Protein AF-A0A183BXE7-F1 (afdb_monomer)

Sequence (151 aa):
MKLAFFVTIWPLAIFFACLSPVSDATISEPFAQFLRNSFGAEEEKKIARRDLGTDGSFGGGKQRTKANKRPVIFVHGLTSLASDVSGIRRLFREKGGYKDGELYATTNGGGLKTVLRDSMKCDHVKKTFLLEASLSNQPAAMIRRRSMNLQ

Organism: Globodera pallida (NCBI:txid36090)

Structure (mmCIF, N/CA/C/O backbone):
data_AF-A0A183BXE7-F1
#
_entry.id   AF-A0A183BXE7-F1
#
loop_
_atom_site.group_PDB
_atom_site.id
_atom_site.type_symbol
_atom_site.label_atom_id
_atom_site.label_alt_id
_atom_site.label_comp_id
_atom_site.label_asym_id
_atom_site.label_entity_id
_atom_site.label_seq_id
_atom_site.pdbx_PDB_ins_code
_atom_site.Cartn_x
_atom_site.Cartn_y
_atom_site.Cartn_z
_atom_site.occupancy
_atom_site.B_iso_or_equiv
_atom_site.auth_seq_id
_atom_site.auth_comp_id
_atom_site.auth_asym_id
_atom_site.auth_atom_id
_atom_site.pdbx_PDB_model_num
ATOM 1 N N . MET A 1 1 ? -23.420 55.392 -14.269 1.00 49.00 1 MET A N 1
ATOM 2 C CA . MET A 1 1 ? -22.014 54.954 -14.428 1.00 49.00 1 MET A CA 1
ATOM 3 C C . MET A 1 1 ? -21.775 53.729 -13.549 1.00 49.00 1 MET A C 1
ATOM 5 O O . MET A 1 1 ? -21.200 53.808 -12.477 1.00 49.00 1 MET A O 1
ATOM 9 N N . LYS A 1 2 ? -22.331 52.598 -13.979 1.00 51.94 2 LYS A N 1
ATOM 10 C CA . LYS A 1 2 ? -22.202 51.264 -13.386 1.00 51.94 2 LYS A CA 1
ATOM 11 C C . LYS A 1 2 ? -21.800 50.399 -14.569 1.00 51.94 2 LYS A C 1
ATOM 13 O O . LYS A 1 2 ? -22.635 50.314 -15.455 1.00 51.94 2 LYS A O 1
ATOM 18 N N . LEU A 1 3 ? -20.565 49.893 -14.632 1.00 49.75 3 LEU A N 1
ATOM 19 C CA . LEU A 1 3 ? -20.198 48.675 -15.390 1.00 49.75 3 LEU A CA 1
ATOM 20 C C . LEU A 1 3 ? -18.683 48.384 -15.473 1.00 49.75 3 LEU A C 1
ATOM 22 O O . LEU A 1 3 ? -18.310 47.440 -16.150 1.00 49.75 3 LEU A O 1
ATOM 26 N N . ALA A 1 4 ? -17.793 49.139 -14.819 1.00 49.94 4 ALA A N 1
ATOM 27 C CA . ALA A 1 4 ? -16.347 48.948 -15.032 1.00 49.94 4 ALA A CA 1
ATOM 28 C C . ALA A 1 4 ? -15.603 48.156 -13.935 1.00 49.94 4 ALA A C 1
ATOM 30 O O . ALA A 1 4 ? -14.433 47.846 -14.114 1.00 49.94 4 ALA A O 1
ATOM 31 N N . PHE A 1 5 ? -16.244 47.808 -12.812 1.00 46.38 5 PHE A N 1
ATOM 32 C CA . PHE A 1 5 ? -15.540 47.198 -11.666 1.00 46.38 5 PHE A CA 1
ATOM 33 C C . PHE A 1 5 ? -15.676 45.672 -11.540 1.00 46.38 5 PHE A C 1
ATOM 35 O O . PHE A 1 5 ? -14.984 45.070 -10.727 1.00 46.38 5 PHE A O 1
ATOM 42 N N . PHE A 1 6 ? -16.531 45.027 -12.339 1.00 46.44 6 PHE A N 1
ATOM 43 C CA . PHE A 1 6 ? -16.819 43.591 -12.191 1.00 46.44 6 PHE A CA 1
ATOM 44 C C . PHE A 1 6 ? -15.974 42.662 -13.082 1.00 46.44 6 PHE A C 1
ATOM 46 O O . PHE A 1 6 ? -16.049 41.449 -12.924 1.00 46.44 6 PHE A O 1
ATOM 53 N N . VAL A 1 7 ? -15.159 43.192 -14.002 1.00 53.81 7 VAL A N 1
ATOM 54 C CA . VAL A 1 7 ? -14.548 42.381 -15.080 1.00 53.81 7 VAL A CA 1
ATOM 55 C C . VAL A 1 7 ? -13.096 41.962 -14.798 1.00 53.81 7 VAL A C 1
ATOM 57 O O . VAL A 1 7 ? -12.582 41.060 -15.449 1.00 53.81 7 VAL A O 1
ATOM 60 N N . THR A 1 8 ? -12.421 42.535 -13.797 1.00 52.66 8 THR A N 1
ATOM 61 C CA . THR A 1 8 ? -10.978 42.284 -13.582 1.00 52.66 8 THR A CA 1
ATOM 62 C C . THR A 1 8 ? -10.643 41.391 -12.388 1.00 52.66 8 THR A C 1
ATOM 64 O O . THR A 1 8 ? -9.512 40.930 -12.283 1.00 52.66 8 THR A O 1
ATOM 67 N N . ILE A 1 9 ? -11.604 41.097 -11.504 1.00 53.88 9 ILE A N 1
ATOM 68 C CA . ILE A 1 9 ? -11.349 40.336 -10.263 1.00 53.88 9 ILE A CA 1
ATOM 69 C C . ILE A 1 9 ? -11.700 38.842 -10.423 1.00 53.88 9 ILE A C 1
ATOM 71 O O . ILE A 1 9 ? -11.186 37.990 -9.702 1.00 53.88 9 ILE A O 1
ATOM 75 N N . TRP A 1 10 ? -12.524 38.486 -11.414 1.00 51.16 10 TRP A N 1
ATOM 76 C CA . TRP A 1 10 ? -12.962 37.104 -11.647 1.00 51.16 10 TRP A CA 1
ATOM 77 C C . TRP A 1 10 ? -12.014 36.155 -12.408 1.00 51.16 10 TRP A C 1
ATOM 79 O O . TRP A 1 10 ? -12.172 34.950 -12.208 1.00 51.16 10 TRP A O 1
ATOM 89 N N . PRO A 1 11 ? -10.994 36.574 -13.189 1.00 51.59 11 PRO A N 1
ATOM 90 C CA . PRO A 1 11 ? -10.123 35.598 -13.846 1.00 51.59 11 PRO A CA 1
ATOM 91 C C . PRO A 1 11 ? -8.983 35.095 -12.941 1.00 51.59 11 PRO A C 1
ATOM 93 O O . PRO A 1 11 ? -8.414 34.042 -13.211 1.00 51.59 11 PRO A O 1
ATOM 96 N N . LEU A 1 12 ? -8.669 35.787 -11.837 1.00 52.72 12 LEU A N 1
ATOM 97 C CA . LEU A 1 12 ? -7.602 35.383 -10.906 1.00 52.72 12 LEU A CA 1
ATOM 98 C C . LEU A 1 12 ? -8.036 34.299 -9.905 1.00 52.72 12 LEU A C 1
ATOM 100 O O . LEU A 1 12 ? -7.214 33.487 -9.489 1.00 52.72 12 LEU A O 1
ATOM 104 N N . ALA A 1 13 ? -9.324 34.229 -9.557 1.00 52.88 13 ALA A N 1
ATOM 105 C CA . ALA A 1 13 ? -9.840 33.226 -8.620 1.00 52.88 13 ALA A CA 1
ATOM 106 C C . ALA A 1 13 ? -10.029 31.834 -9.257 1.00 52.88 13 ALA A C 1
ATOM 108 O O . ALA A 1 13 ? -9.972 30.823 -8.561 1.00 52.88 13 ALA A O 1
ATOM 109 N N . ILE A 1 14 ? -10.210 31.764 -10.580 1.00 53.31 14 ILE A N 1
ATOM 110 C CA . ILE A 1 14 ? -10.422 30.500 -11.308 1.00 53.31 14 ILE A CA 1
ATOM 111 C C . ILE A 1 14 ? -9.089 29.789 -11.597 1.00 53.31 14 ILE A C 1
ATOM 113 O O . ILE A 1 14 ? -9.050 28.564 -11.680 1.00 53.31 14 ILE A O 1
ATOM 117 N N . PHE A 1 15 ? -7.971 30.522 -11.652 1.00 50.81 15 PHE A N 1
ATOM 118 C CA . PHE A 1 15 ? -6.645 29.926 -11.847 1.00 50.81 15 PHE A CA 1
ATOM 119 C C . PHE A 1 15 ? -6.086 29.252 -10.579 1.00 50.81 15 PHE A C 1
ATOM 121 O O . PHE A 1 15 ? -5.264 28.345 -10.671 1.00 50.81 15 PHE A O 1
ATOM 128 N N . PHE A 1 16 ? -6.551 29.643 -9.386 1.00 53.38 16 PHE A N 1
ATOM 129 C CA . PHE A 1 16 ? -6.032 29.119 -8.115 1.00 53.38 16 PHE A CA 1
ATOM 130 C C . PHE A 1 16 ? -6.831 27.926 -7.548 1.00 53.38 16 PHE A C 1
ATOM 132 O O . PHE A 1 16 ? -6.398 27.290 -6.592 1.00 53.38 16 PHE A O 1
ATOM 139 N N . ALA A 1 17 ? -7.984 27.584 -8.135 1.00 52.78 17 ALA A N 1
ATOM 140 C CA . ALA A 1 17 ? -8.934 26.631 -7.548 1.00 52.78 17 ALA A CA 1
ATOM 141 C C . ALA A 1 17 ? -8.916 25.203 -8.144 1.00 52.78 17 ALA A C 1
ATOM 143 O O . ALA A 1 17 ? -9.726 24.378 -7.728 1.00 52.78 17 ALA A O 1
ATOM 144 N N . CYS A 1 18 ? -8.029 24.876 -9.096 1.00 52.72 18 CYS A N 1
ATOM 145 C CA . CYS A 1 18 ? -8.090 23.586 -9.815 1.00 52.72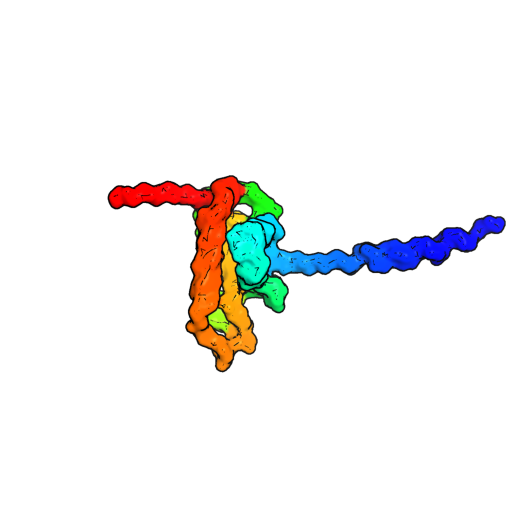 18 CYS A CA 1
ATOM 146 C C . CYS A 1 18 ? -6.776 22.793 -9.937 1.00 52.72 18 CYS A C 1
ATOM 148 O O . CYS A 1 18 ? -6.724 21.818 -10.680 1.00 52.72 18 CYS A O 1
ATOM 150 N N . LEU A 1 19 ? -5.726 23.147 -9.192 1.00 54.38 19 LEU A N 1
ATOM 151 C CA . LEU A 1 19 ? -4.515 22.319 -9.083 1.00 54.38 19 LEU A CA 1
ATOM 152 C C . LEU A 1 19 ? -4.304 21.824 -7.649 1.00 54.38 19 LEU A C 1
ATOM 154 O O . LEU A 1 19 ? -3.215 21.923 -7.093 1.00 54.38 19 LEU A O 1
ATOM 158 N N . SER A 1 20 ? -5.331 21.250 -7.027 1.00 54.84 20 SER A N 1
ATOM 159 C CA . SER A 1 20 ? -5.035 20.189 -6.070 1.00 54.84 20 SER A CA 1
ATOM 160 C C . SER A 1 20 ? -4.702 18.952 -6.907 1.00 54.84 20 SER A C 1
ATOM 162 O O . SER A 1 20 ? -5.586 18.451 -7.605 1.00 54.84 20 SER A O 1
ATOM 164 N N . PRO A 1 21 ? -3.454 18.442 -6.904 1.00 51.72 21 PRO A N 1
ATOM 165 C CA . PRO A 1 21 ? -3.250 17.093 -7.391 1.00 51.72 21 PRO A CA 1
ATOM 166 C C . PRO A 1 21 ? -4.181 16.216 -6.556 1.00 51.72 21 PRO A C 1
ATOM 168 O O . PRO A 1 21 ? -4.054 16.162 -5.330 1.00 51.72 21 PRO A O 1
ATOM 171 N N . VAL A 1 22 ? -5.149 15.567 -7.208 1.00 49.59 22 VAL A N 1
ATOM 172 C CA . VAL A 1 22 ? -5.726 14.338 -6.674 1.00 49.59 22 VAL A CA 1
ATOM 173 C C . VAL A 1 22 ? -4.520 13.430 -6.500 1.00 49.59 22 VAL A C 1
ATOM 175 O O . VAL A 1 22 ? -4.012 12.846 -7.455 1.00 49.59 22 VAL A O 1
ATOM 178 N N . SER A 1 23 ? -3.957 13.419 -5.291 1.00 51.38 23 SER A N 1
ATOM 179 C CA . SER A 1 23 ? -3.031 12.375 -4.928 1.00 51.38 23 SER A CA 1
ATOM 180 C C . SER A 1 23 ? -3.916 11.147 -4.847 1.00 51.38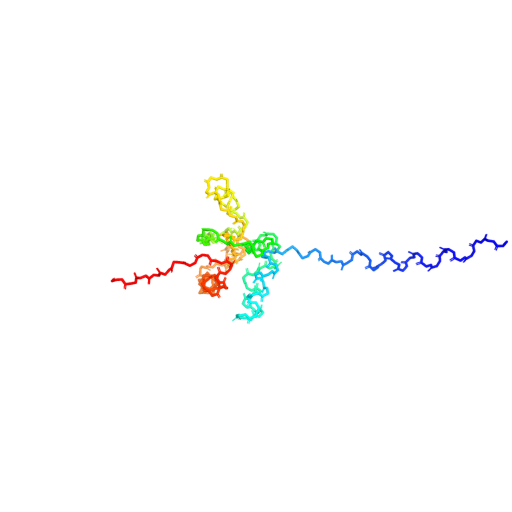 23 SER A C 1
ATOM 182 O O . SER A 1 23 ? -4.716 10.975 -3.926 1.00 51.38 23 SER A O 1
ATOM 184 N N . ASP A 1 24 ? -3.863 10.343 -5.903 1.00 53.94 24 ASP A N 1
ATOM 185 C CA . ASP A 1 24 ? -4.378 8.992 -5.851 1.00 53.94 24 ASP A CA 1
ATOM 186 C C . ASP A 1 24 ? -3.497 8.269 -4.836 1.00 53.94 24 ASP A C 1
ATOM 188 O O . ASP A 1 24 ? -2.370 7.840 -5.108 1.00 53.94 24 ASP A O 1
ATOM 192 N N . ALA A 1 25 ? -3.911 8.366 -3.578 1.00 60.22 25 ALA A N 1
ATOM 193 C CA . ALA A 1 25 ? -3.136 7.893 -2.463 1.00 60.22 25 ALA A CA 1
ATOM 194 C C . ALA A 1 25 ? -3.228 6.367 -2.496 1.00 60.22 25 ALA A C 1
ATOM 196 O O . ALA A 1 25 ? -4.156 5.759 -1.967 1.00 60.22 25 ALA A O 1
ATOM 197 N N . THR A 1 26 ? -2.232 5.758 -3.134 1.00 84.81 26 THR A N 1
ATOM 198 C CA . THR A 1 26 ? -2.015 4.308 -3.215 1.00 84.81 26 THR A CA 1
ATOM 199 C C . THR A 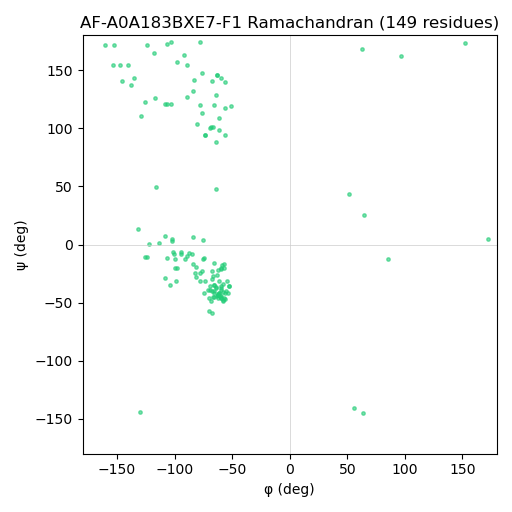1 26 ? -1.903 3.650 -1.841 1.00 84.81 26 THR A C 1
ATOM 201 O O . THR A 1 26 ? -2.044 2.449 -1.691 1.00 84.81 26 THR A O 1
ATOM 204 N N . ILE A 1 27 ? -1.674 4.430 -0.794 1.00 90.50 27 ILE A N 1
ATOM 205 C CA . ILE A 1 27 ? -1.869 4.058 0.603 1.00 90.50 27 ILE A CA 1
ATOM 206 C C . ILE A 1 27 ? -2.450 5.268 1.327 1.00 90.50 27 ILE A C 1
ATOM 208 O O . ILE A 1 27 ? -2.230 6.403 0.904 1.00 90.50 27 ILE A O 1
ATOM 212 N N . SER A 1 28 ? -3.181 5.056 2.419 1.00 89.56 28 SER A N 1
ATOM 213 C CA . SER A 1 28 ? -3.783 6.178 3.138 1.00 89.56 28 SER A CA 1
ATOM 214 C C . SER A 1 28 ? -2.739 7.135 3.714 1.00 89.56 28 SER A C 1
ATOM 216 O O . SER A 1 28 ? -1.671 6.717 4.165 1.00 89.56 28 SER A O 1
ATOM 218 N N . GLU A 1 29 ? -3.066 8.428 3.753 1.00 89.38 29 GLU A N 1
ATOM 219 C CA . GLU A 1 29 ? -2.143 9.454 4.248 1.00 89.38 29 GLU A CA 1
ATOM 220 C C . GLU A 1 29 ? -1.672 9.216 5.697 1.00 89.38 29 GLU A C 1
ATOM 222 O O . GLU A 1 29 ? -0.473 9.330 5.947 1.00 89.38 29 GLU A O 1
ATOM 227 N N . PRO A 1 30 ? -2.525 8.792 6.655 1.00 87.75 30 PRO A N 1
ATOM 228 C CA . PRO A 1 30 ? -2.049 8.449 7.994 1.00 87.75 30 PRO A CA 1
ATOM 229 C C . PRO A 1 30 ? -1.014 7.317 8.003 1.00 87.75 30 PRO A C 1
ATOM 231 O O . PRO A 1 30 ? -0.089 7.333 8.817 1.00 87.75 30 PRO A O 1
ATOM 234 N N . PHE A 1 31 ? -1.160 6.327 7.116 1.00 89.00 31 PHE A N 1
ATOM 235 C CA . PHE A 1 31 ? -0.201 5.232 7.014 1.00 89.00 31 PHE A CA 1
ATOM 236 C C . PHE A 1 31 ? 1.095 5.678 6.335 1.00 89.00 31 PHE A C 1
ATOM 238 O O . PHE A 1 31 ? 2.178 5.366 6.827 1.00 89.00 31 PHE A O 1
ATOM 245 N N . ALA A 1 32 ? 0.990 6.470 5.270 1.00 92.12 32 ALA A N 1
ATOM 246 C CA . ALA A 1 32 ? 2.132 7.102 4.624 1.00 92.12 32 ALA A CA 1
ATOM 247 C C . ALA A 1 32 ? 2.931 7.958 5.620 1.00 92.12 32 ALA A C 1
ATOM 249 O O . ALA A 1 32 ? 4.145 7.820 5.733 1.00 92.12 32 ALA A O 1
ATOM 250 N N . GLN A 1 33 ? 2.260 8.789 6.417 1.00 91.50 33 GLN A N 1
ATOM 251 C CA . GLN A 1 33 ? 2.918 9.608 7.431 1.00 91.50 33 GLN A CA 1
ATOM 252 C C . GLN A 1 33 ? 3.633 8.756 8.485 1.00 91.50 33 GLN A C 1
ATOM 254 O O . GLN A 1 33 ? 4.764 9.066 8.851 1.00 91.50 33 GLN A O 1
ATOM 259 N N . PHE A 1 34 ? 3.014 7.664 8.941 1.00 90.00 34 PHE A N 1
ATOM 260 C CA . PHE A 1 34 ? 3.677 6.709 9.828 1.00 90.00 34 PHE A CA 1
ATOM 261 C C . PHE A 1 34 ? 4.950 6.129 9.193 1.00 90.00 34 PHE A C 1
ATOM 263 O O . PHE A 1 34 ? 6.004 6.154 9.823 1.00 90.00 34 PHE A O 1
ATOM 270 N N . LEU A 1 35 ? 4.885 5.671 7.939 1.00 92.56 35 LEU A N 1
ATOM 271 C CA . LEU A 1 35 ? 6.048 5.123 7.235 1.00 92.56 35 LEU A CA 1
ATOM 272 C C . LEU A 1 35 ? 7.181 6.148 7.124 1.00 92.56 35 LEU A C 1
ATOM 274 O O . LEU A 1 35 ? 8.318 5.827 7.462 1.00 92.56 35 LEU A O 1
ATOM 278 N N . ARG A 1 36 ? 6.871 7.392 6.736 1.00 94.81 36 ARG A N 1
ATOM 279 C CA . ARG A 1 36 ? 7.874 8.468 6.650 1.00 94.81 36 ARG A CA 1
ATOM 280 C C . ARG A 1 36 ? 8.531 8.739 7.997 1.00 94.81 36 ARG A C 1
ATOM 282 O O . ARG A 1 36 ? 9.748 8.866 8.058 1.00 94.81 36 ARG A O 1
ATOM 289 N N . ASN A 1 37 ? 7.735 8.799 9.061 1.00 93.31 37 ASN A N 1
ATOM 290 C CA . ASN A 1 37 ? 8.223 9.133 10.396 1.00 93.31 37 ASN A CA 1
ATOM 291 C C . ASN A 1 37 ? 9.027 7.994 11.041 1.00 93.31 37 ASN A C 1
ATOM 293 O O . ASN A 1 37 ? 9.914 8.265 11.842 1.00 93.31 37 ASN A O 1
ATOM 297 N N . SER A 1 38 ? 8.708 6.734 10.732 1.00 92.50 38 SER A N 1
ATOM 298 C CA . SER A 1 38 ? 9.328 5.566 11.375 1.00 92.50 38 SER A CA 1
ATOM 299 C C . SER A 1 38 ? 10.448 4.924 10.558 1.00 92.50 38 SER A C 1
ATOM 301 O O . SER A 1 38 ? 11.377 4.378 11.144 1.00 92.50 38 SER A O 1
ATOM 303 N N . PHE A 1 39 ? 10.368 4.974 9.228 1.00 92.94 39 PHE A N 1
ATOM 304 C CA . PHE A 1 39 ? 11.284 4.274 8.317 1.00 92.94 39 PHE A CA 1
ATOM 305 C C . PHE A 1 39 ? 11.937 5.202 7.282 1.00 92.94 39 PHE A C 1
ATOM 307 O O . PHE A 1 39 ? 12.880 4.797 6.609 1.00 92.94 39 PHE A O 1
ATOM 314 N N . GLY A 1 40 ? 11.470 6.447 7.162 1.00 95.12 40 GLY A N 1
ATOM 315 C CA . GLY A 1 40 ? 11.98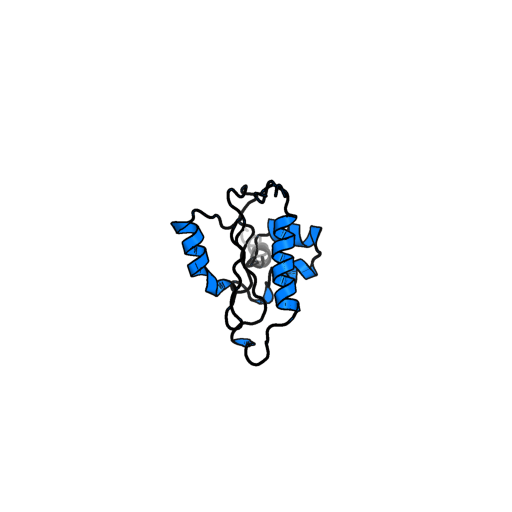8 7.432 6.216 1.00 95.12 40 GLY A CA 1
ATOM 316 C C . GLY A 1 40 ? 11.180 7.531 4.918 1.00 95.12 40 GLY A C 1
ATOM 317 O O . GLY A 1 40 ? 10.388 6.657 4.559 1.00 95.12 40 GLY A O 1
ATOM 318 N N . ALA A 1 41 ? 11.373 8.642 4.204 1.00 94.75 41 ALA A N 1
ATOM 319 C CA . ALA A 1 41 ? 10.608 8.970 2.999 1.00 94.75 41 ALA A CA 1
ATOM 320 C C . ALA A 1 41 ? 10.857 8.004 1.828 1.00 94.75 41 ALA A C 1
ATOM 322 O O . ALA A 1 41 ? 9.926 7.685 1.093 1.00 94.75 41 ALA A O 1
ATOM 323 N N . GLU A 1 42 ? 12.081 7.496 1.677 1.00 93.38 42 GLU A N 1
ATOM 324 C CA . GLU A 1 42 ? 12.409 6.551 0.603 1.00 93.38 42 GLU A CA 1
ATOM 325 C C . GLU A 1 42 ? 11.716 5.197 0.788 1.00 93.38 42 GLU A C 1
ATOM 327 O O . GLU A 1 42 ? 11.195 4.624 -0.169 1.00 93.38 42 GLU A O 1
ATOM 332 N N . GLU A 1 43 ? 11.643 4.703 2.024 1.00 93.19 43 GLU A N 1
ATOM 333 C CA . GLU A 1 43 ? 10.940 3.458 2.340 1.00 93.19 43 GLU A CA 1
ATOM 334 C C . GLU A 1 43 ? 9.427 3.616 2.180 1.00 93.19 43 GLU A C 1
ATOM 336 O O . GLU A 1 43 ? 8.758 2.748 1.613 1.00 93.19 43 GLU A O 1
ATOM 341 N N . GLU A 1 44 ? 8.882 4.768 2.572 1.00 94.31 44 GLU A N 1
ATOM 342 C CA . GLU A 1 44 ? 7.490 5.095 2.283 1.00 94.31 44 GLU A CA 1
ATOM 343 C C . GLU A 1 44 ? 7.204 5.122 0.782 1.00 94.31 44 GLU A C 1
ATOM 345 O O . GLU A 1 44 ? 6.235 4.508 0.342 1.00 94.31 44 GLU A O 1
ATOM 350 N N . LYS A 1 45 ? 8.054 5.768 -0.019 1.00 93.56 45 LYS A N 1
ATOM 351 C CA . LYS A 1 45 ? 7.896 5.847 -1.475 1.00 93.56 45 LYS A CA 1
ATOM 352 C C . LYS A 1 45 ? 7.952 4.465 -2.120 1.00 93.56 45 LYS A C 1
ATOM 354 O O . LYS A 1 45 ? 7.121 4.161 -2.983 1.00 93.56 45 LYS A O 1
ATOM 359 N N . LYS A 1 46 ? 8.884 3.613 -1.675 1.00 91.75 46 LYS A N 1
ATOM 360 C CA . LYS A 1 46 ? 8.973 2.211 -2.104 1.00 91.75 46 LYS A CA 1
ATOM 361 C C . LYS A 1 46 ? 7.677 1.476 -1.816 1.00 91.75 46 LYS A C 1
ATOM 363 O O . LYS A 1 46 ? 7.209 0.779 -2.709 1.00 91.75 46 LYS A O 1
ATOM 368 N N . ILE A 1 47 ? 7.093 1.629 -0.626 1.00 93.50 47 ILE A N 1
ATOM 369 C CA . ILE A 1 47 ? 5.821 0.990 -0.266 1.00 93.50 47 ILE A CA 1
ATOM 370 C C . ILE A 1 47 ? 4.650 1.601 -1.020 1.00 93.50 47 ILE A C 1
ATOM 372 O O . ILE A 1 47 ? 3.859 0.849 -1.556 1.00 93.50 47 ILE A O 1
ATOM 376 N N . ALA A 1 48 ? 4.523 2.918 -1.114 1.00 93.50 48 ALA A N 1
ATOM 377 C CA . ALA A 1 48 ? 3.366 3.547 -1.732 1.00 93.50 48 ALA A CA 1
ATOM 378 C C . ALA A 1 48 ? 3.283 3.233 -3.232 1.00 93.50 48 ALA A C 1
ATOM 380 O O . ALA A 1 48 ? 2.198 2.952 -3.732 1.00 93.50 48 ALA A O 1
ATOM 381 N N . ARG A 1 49 ? 4.403 3.223 -3.967 1.00 92.75 49 ARG A N 1
ATOM 382 C CA . ARG A 1 49 ? 4.404 3.040 -5.436 1.00 92.75 49 ARG A CA 1
ATOM 383 C C . ARG A 1 49 ? 3.457 3.988 -6.173 1.00 92.75 49 ARG A C 1
ATOM 385 O O . ARG A 1 49 ? 2.740 3.593 -7.088 1.00 92.75 49 ARG A O 1
ATOM 392 N N . ARG A 1 50 ? 3.460 5.264 -5.778 1.00 91.94 50 ARG A N 1
ATOM 393 C CA . ARG A 1 50 ? 2.651 6.304 -6.440 1.00 91.94 50 ARG A CA 1
ATOM 394 C C . ARG A 1 50 ? 2.998 6.471 -7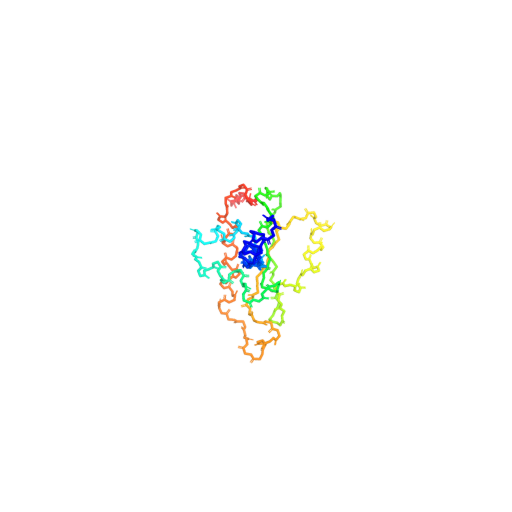.925 1.00 91.94 50 ARG A C 1
ATOM 396 O O . ARG A 1 50 ? 2.169 6.959 -8.680 1.00 91.94 50 ARG A O 1
ATOM 403 N N . ASP A 1 51 ? 4.183 6.026 -8.348 1.00 90.50 51 ASP A N 1
ATOM 404 C CA . ASP A 1 51 ? 4.606 5.969 -9.752 1.00 90.50 51 ASP A CA 1
ATOM 405 C C . ASP A 1 51 ? 3.709 5.083 -10.634 1.00 90.50 51 ASP A C 1
ATOM 407 O O . ASP A 1 51 ? 3.683 5.266 -11.848 1.00 90.50 51 ASP A O 1
ATOM 411 N N . LEU A 1 52 ? 2.959 4.150 -10.039 1.00 89.69 52 LEU A N 1
ATOM 412 C CA . LEU A 1 52 ? 2.039 3.256 -10.744 1.00 89.69 52 LEU A CA 1
ATOM 413 C C . LEU A 1 52 ? 0.561 3.665 -10.621 1.00 89.69 52 LEU A C 1
ATOM 415 O O . LEU A 1 52 ? -0.306 2.921 -11.073 1.00 89.69 52 LEU A O 1
ATOM 419 N N . GLY A 1 53 ? 0.249 4.807 -10.001 1.00 89.62 53 GLY A N 1
ATOM 420 C CA . GLY A 1 53 ? -1.139 5.204 -9.741 1.00 89.62 53 GLY A CA 1
ATOM 421 C C . GLY A 1 53 ? -1.908 4.138 -8.950 1.00 89.62 53 GLY A C 1
ATOM 422 O O . GLY A 1 53 ? -1.345 3.497 -8.062 1.00 89.62 53 GLY A O 1
ATOM 423 N N . THR A 1 54 ? -3.177 3.905 -9.291 1.00 88.75 54 THR A N 1
ATOM 424 C CA . THR A 1 54 ? -4.068 2.935 -8.619 1.00 88.75 54 THR A CA 1
ATOM 425 C C . THR A 1 54 ? -3.545 1.495 -8.581 1.00 88.75 54 THR A C 1
ATOM 427 O O . THR A 1 54 ? -3.973 0.715 -7.728 1.00 88.75 54 THR A O 1
ATOM 430 N N . ASP A 1 55 ? -2.604 1.138 -9.456 1.00 91.06 55 ASP A N 1
ATOM 431 C CA . ASP A 1 55 ? -1.990 -0.192 -9.506 1.00 91.06 55 ASP A CA 1
ATOM 432 C C . ASP A 1 55 ? -0.807 -0.351 -8.540 1.00 91.06 55 ASP A C 1
ATOM 434 O O . ASP A 1 55 ? -0.262 -1.446 -8.364 1.00 91.06 55 ASP A O 1
ATOM 438 N N . GLY A 1 56 ? -0.372 0.742 -7.914 1.00 92.12 56 GLY A N 1
ATOM 439 C CA . GLY A 1 56 ? 0.819 0.770 -7.081 1.00 92.12 56 GLY A CA 1
ATOM 440 C C . GLY A 1 56 ? 0.674 -0.038 -5.807 1.00 92.12 56 GLY A C 1
ATOM 441 O O . GLY A 1 56 ? 1.470 -0.944 -5.567 1.00 92.12 56 GLY A O 1
ATOM 442 N N . SER A 1 57 ? -0.310 0.313 -4.984 1.00 94.56 57 SER A N 1
ATOM 443 C CA . SER A 1 57 ? -0.517 -0.258 -3.650 1.00 94.56 57 SER A CA 1
ATOM 444 C C . SER A 1 57 ? -1.945 -0.029 -3.161 1.00 94.56 57 SER A C 1
ATOM 446 O O . SER A 1 57 ? -2.708 0.723 -3.766 1.00 94.56 57 SER A O 1
ATOM 448 N N . PHE A 1 58 ? -2.291 -0.652 -2.034 1.00 93.62 58 PHE A N 1
ATOM 449 C CA . PHE A 1 58 ? -3.407 -0.241 -1.181 1.00 93.62 58 PHE A CA 1
ATOM 450 C C . PHE A 1 58 ? -3.100 -0.542 0.289 1.00 93.62 58 PHE A C 1
ATOM 452 O O . PHE A 1 58 ? -2.349 -1.465 0.605 1.00 93.62 58 PHE A O 1
ATOM 459 N N . GLY A 1 59 ? -3.728 0.201 1.202 1.00 91.12 59 GLY A N 1
ATOM 460 C CA . GLY A 1 59 ? -3.704 -0.101 2.633 1.00 91.12 59 GLY A CA 1
ATOM 461 C C . GLY A 1 59 ? -3.861 1.123 3.527 1.00 91.12 59 GLY A C 1
ATOM 462 O O . GLY A 1 59 ? -3.887 2.263 3.063 1.00 91.12 59 GLY A O 1
ATOM 463 N N . GLY A 1 60 ? -3.988 0.879 4.830 1.00 84.81 60 GLY A N 1
ATOM 464 C CA . GLY A 1 60 ? -4.008 1.919 5.862 1.00 84.81 60 GLY A CA 1
ATOM 465 C C . GLY A 1 60 ?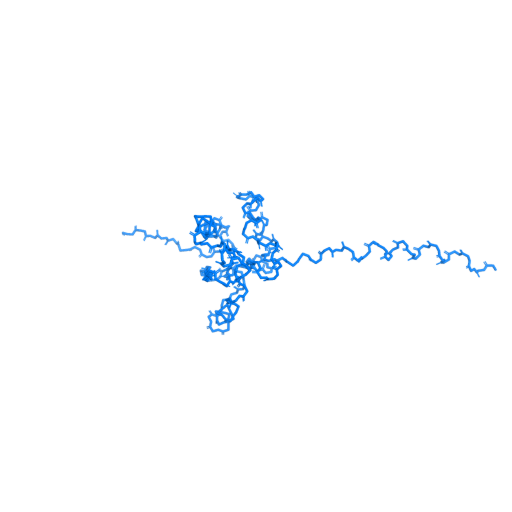 -5.371 2.567 6.141 1.00 84.81 60 GLY A C 1
ATOM 466 O O . GLY A 1 60 ? -5.499 3.243 7.157 1.00 84.81 60 GLY A O 1
ATOM 467 N N . GLY A 1 61 ? -6.390 2.348 5.298 1.00 80.94 61 GLY A N 1
ATOM 468 C CA . GLY A 1 61 ? -7.782 2.776 5.531 1.00 80.94 61 GLY A CA 1
ATOM 469 C C . GLY A 1 61 ? -8.018 4.297 5.640 1.00 80.94 61 GLY A C 1
ATOM 470 O O . GLY A 1 61 ? -7.092 5.092 5.743 1.00 80.94 61 GLY A O 1
ATOM 471 N N . LYS A 1 62 ? -9.287 4.734 5.616 1.00 69.19 62 LYS A N 1
ATOM 472 C CA . LYS A 1 62 ? -9.655 6.171 5.613 1.00 69.19 62 LYS A CA 1
ATOM 473 C C . LYS A 1 62 ? -9.510 6.885 6.972 1.00 69.19 62 LYS A C 1
ATOM 475 O O . LYS A 1 62 ? -9.536 8.108 7.020 1.00 69.19 62 LYS A O 1
ATOM 480 N N . GLN A 1 63 ? -9.316 6.156 8.071 1.00 59.34 63 GLN A N 1
ATOM 481 C CA . GLN A 1 63 ? -9.106 6.730 9.405 1.00 59.34 63 GLN A CA 1
ATOM 482 C C . GLN A 1 63 ? -8.272 5.789 10.280 1.00 59.34 63 GLN A C 1
ATOM 484 O O . GLN A 1 63 ? -8.098 4.619 9.942 1.00 59.34 63 GLN A O 1
ATOM 489 N N . ARG A 1 64 ? -7.858 6.268 11.466 1.00 58.66 64 ARG A N 1
ATOM 490 C CA . ARG A 1 64 ? -7.407 5.450 12.613 1.00 58.66 64 ARG A CA 1
ATOM 491 C C . ARG A 1 64 ? -8.547 4.564 13.151 1.00 58.66 64 ARG A C 1
ATOM 493 O O . ARG A 1 64 ? -8.845 4.558 14.342 1.00 58.66 64 ARG A O 1
ATOM 500 N N . THR A 1 65 ? -9.261 3.861 12.278 1.00 56.91 65 THR A N 1
ATOM 501 C CA . THR A 1 65 ? -10.215 2.844 12.690 1.00 56.91 65 THR A CA 1
ATOM 502 C C . THR A 1 65 ? -9.421 1.738 13.346 1.00 56.91 65 THR A C 1
ATOM 504 O O . THR A 1 65 ? -8.562 1.138 12.704 1.00 56.91 65 THR A O 1
ATOM 507 N N . LYS A 1 66 ? -9.720 1.477 14.617 1.00 65.50 66 LYS A N 1
ATOM 508 C CA . LYS A 1 66 ? -9.134 0.367 15.358 1.00 65.50 66 LYS A CA 1
ATOM 509 C C . LYS A 1 66 ? -9.292 -0.916 14.540 1.00 65.50 66 LYS A C 1
ATOM 511 O O . LYS A 1 66 ? -10.419 -1.304 14.210 1.00 65.50 66 LYS A O 1
ATOM 516 N N . ALA A 1 67 ? -8.168 -1.531 14.181 1.00 71.06 67 ALA A N 1
ATOM 517 C CA . ALA A 1 67 ? -8.172 -2.849 13.572 1.00 71.06 67 ALA A CA 1
ATOM 518 C C . ALA A 1 67 ? -8.720 -3.854 14.588 1.00 71.06 67 ALA A C 1
ATOM 520 O O . ALA A 1 67 ? -8.275 -3.930 15.736 1.00 71.06 67 ALA A O 1
ATOM 521 N N . ASN A 1 68 ? -9.704 -4.627 14.157 1.00 78.94 68 ASN A N 1
ATOM 522 C CA . ASN A 1 68 ? -10.349 -5.669 14.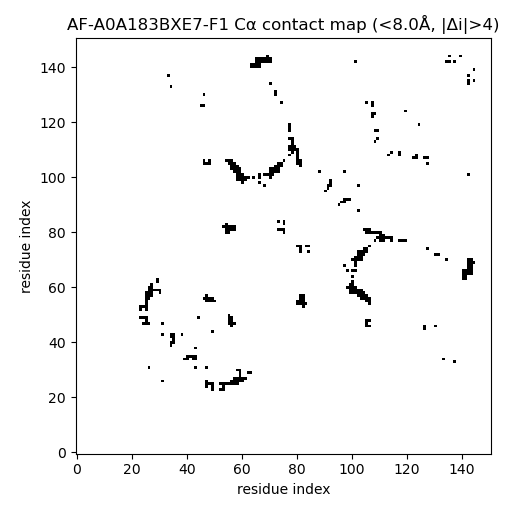943 1.00 78.94 68 ASN A CA 1
ATOM 523 C C . ASN A 1 68 ? -9.793 -7.059 14.586 1.00 78.94 68 ASN A C 1
ATOM 525 O O . ASN A 1 68 ? -9.899 -8.004 15.380 1.00 78.94 68 ASN A O 1
ATOM 529 N N . LYS A 1 69 ? -9.173 -7.179 13.410 1.00 86.19 69 LYS A N 1
ATOM 530 C CA . LYS A 1 69 ? -8.542 -8.378 12.860 1.00 86.19 69 LYS A CA 1
ATOM 531 C C . LYS A 1 69 ? -7.046 -8.148 12.651 1.00 86.19 69 LYS A C 1
ATOM 533 O O . LYS A 1 69 ? -6.547 -7.025 12.697 1.00 86.19 69 LYS A O 1
ATOM 538 N N . ARG A 1 70 ? -6.3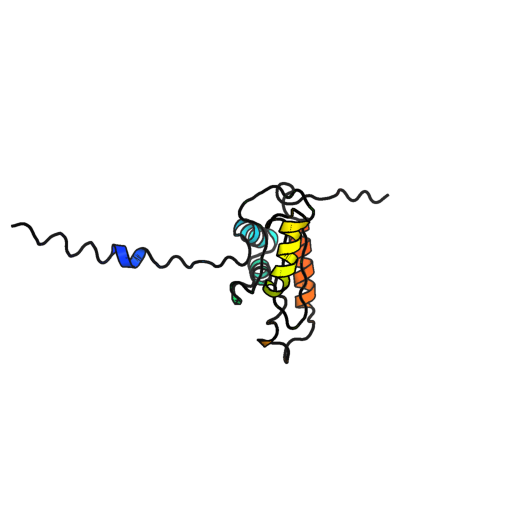19 -9.253 12.466 1.00 86.56 70 ARG A N 1
ATOM 539 C CA . ARG A 1 70 ? -4.904 -9.201 12.084 1.00 86.56 70 ARG A CA 1
ATOM 540 C C . ARG A 1 70 ? -4.789 -8.636 10.667 1.00 86.56 70 ARG A C 1
ATOM 542 O O . ARG A 1 70 ? -5.620 -9.010 9.839 1.00 86.56 70 ARG A O 1
ATOM 549 N N . PRO A 1 71 ? -3.786 -7.794 10.390 1.00 89.62 71 PRO A N 1
ATOM 550 C CA . PRO A 1 71 ? -3.569 -7.281 9.052 1.00 89.62 71 PRO A CA 1
ATOM 551 C C . PRO A 1 71 ? -3.237 -8.433 8.099 1.00 89.62 71 PRO A C 1
ATOM 553 O O . PRO A 1 71 ? -2.605 -9.417 8.488 1.00 89.62 71 PRO A O 1
ATOM 556 N N . VAL A 1 72 ? -3.680 -8.307 6.856 1.00 92.31 72 VAL A N 1
ATOM 557 C CA . VAL A 1 72 ? -3.407 -9.249 5.771 1.00 92.31 72 VAL A CA 1
ATOM 558 C C . VAL A 1 72 ? -2.610 -8.516 4.711 1.00 92.31 72 VAL A C 1
ATOM 560 O O . VAL A 1 72 ? -3.033 -7.463 4.232 1.00 92.31 72 VAL A O 1
ATOM 563 N N . ILE A 1 73 ? -1.467 -9.090 4.352 1.00 93.56 73 ILE A N 1
ATOM 564 C CA . ILE A 1 73 ? -0.630 -8.619 3.256 1.00 93.56 73 ILE A CA 1
ATOM 565 C C . ILE A 1 73 ? -0.863 -9.551 2.073 1.00 93.56 73 ILE A C 1
ATOM 567 O O . ILE A 1 73 ? -0.626 -10.754 2.172 1.00 93.56 73 ILE A O 1
ATOM 571 N N . PHE A 1 74 ? -1.324 -9.004 0.956 1.00 94.12 74 PHE A N 1
ATOM 572 C CA . PHE A 1 74 ? -1.409 -9.739 -0.296 1.00 94.12 74 PHE A CA 1
ATOM 573 C C . PHE A 1 74 ? -0.097 -9.588 -1.058 1.00 94.12 74 PHE A C 1
ATOM 575 O O . PHE A 1 74 ? 0.359 -8.473 -1.317 1.00 94.12 74 PHE A O 1
ATOM 582 N N . VAL A 1 75 ? 0.484 -10.722 -1.437 1.00 91.62 75 VAL A N 1
ATOM 583 C CA . VAL A 1 75 ? 1.673 -10.785 -2.285 1.00 91.62 75 VAL A CA 1
ATOM 584 C C . VAL A 1 75 ? 1.236 -11.290 -3.650 1.00 91.62 75 VAL A C 1
ATOM 586 O O . VAL A 1 75 ? 0.648 -12.364 -3.768 1.00 91.62 75 VAL A O 1
ATOM 589 N N . HIS A 1 76 ? 1.476 -10.480 -4.672 1.00 89.88 76 HIS A N 1
ATOM 590 C CA . HIS A 1 76 ? 1.125 -10.792 -6.051 1.00 89.88 76 HIS A CA 1
ATOM 591 C C . HIS A 1 76 ? 2.306 -11.493 -6.761 1.00 89.88 76 HIS A C 1
ATOM 593 O O . HIS A 1 76 ? 3.443 -11.445 -6.289 1.00 89.88 76 HIS A O 1
ATOM 599 N N . GLY A 1 77 ? 2.046 -12.152 -7.895 1.00 84.44 77 GLY A N 1
ATOM 600 C CA . GLY A 1 77 ? 3.072 -12.815 -8.711 1.00 84.44 77 GLY A CA 1
ATOM 601 C C . GLY A 1 77 ? 3.887 -11.848 -9.581 1.00 84.44 77 GLY A C 1
ATOM 602 O O . GLY A 1 77 ? 3.586 -10.663 -9.664 1.00 84.44 77 GLY A O 1
ATOM 603 N N . LEU A 1 78 ? 4.915 -12.352 -10.270 1.00 79.69 78 LEU A N 1
ATOM 604 C CA . LEU A 1 78 ? 5.861 -11.527 -11.041 1.00 79.69 78 LEU A CA 1
ATOM 605 C C . LEU A 1 78 ? 5.194 -10.638 -12.111 1.00 79.69 78 LEU A C 1
ATOM 607 O O . LEU A 1 78 ? 5.570 -9.482 -12.279 1.00 79.69 78 LEU A O 1
ATOM 611 N N . THR A 1 79 ? 4.206 -11.173 -12.830 1.00 84.75 79 THR A N 1
ATOM 612 C CA . THR A 1 79 ? 3.526 -10.487 -13.944 1.00 84.75 79 THR A CA 1
ATOM 613 C C . THR A 1 79 ? 2.347 -9.622 -13.519 1.00 84.75 79 THR A C 1
ATOM 615 O O . THR A 1 79 ? 1.796 -8.913 -14.359 1.00 84.75 79 THR A O 1
ATOM 618 N N . SER A 1 80 ? 1.950 -9.683 -12.251 1.00 88.31 80 SER A N 1
ATOM 619 C CA . SER A 1 80 ? 0.784 -8.980 -11.722 1.00 88.31 80 SER A CA 1
ATOM 620 C C . SER A 1 80 ? 1.188 -7.743 -10.916 1.00 88.31 80 SER A C 1
ATOM 622 O O . SER A 1 80 ? 2.370 -7.493 -10.669 1.00 88.31 80 SER A O 1
ATOM 624 N N . LEU A 1 81 ? 0.195 -6.974 -10.498 1.00 92.06 81 LEU A N 1
ATOM 625 C CA . LEU A 1 81 ? 0.294 -5.757 -9.704 1.00 92.06 81 LEU A CA 1
ATOM 626 C C . LEU A 1 81 ? -0.551 -5.900 -8.429 1.00 92.06 81 LEU A C 1
ATOM 628 O O . LEU A 1 81 ? -1.318 -6.852 -8.258 1.00 92.06 81 LEU A O 1
ATOM 632 N N . ALA A 1 82 ? -0.433 -4.944 -7.511 1.00 93.56 82 ALA A N 1
ATOM 633 C CA . ALA A 1 82 ? -1.249 -4.904 -6.302 1.00 93.56 82 ALA A CA 1
ATOM 634 C C . ALA A 1 82 ? -2.753 -4.779 -6.615 1.00 93.56 82 ALA A C 1
ATOM 636 O O . ALA A 1 82 ? -3.578 -5.314 -5.879 1.00 93.56 82 ALA A O 1
ATOM 637 N N . SER A 1 83 ? -3.144 -4.121 -7.705 1.00 92.62 83 SER A N 1
ATOM 638 C CA . SER A 1 83 ? -4.552 -4.016 -8.113 1.00 92.62 83 SER A CA 1
ATOM 639 C C . SER A 1 83 ? -5.168 -5.354 -8.542 1.00 92.62 83 SER A C 1
ATOM 641 O O . SER A 1 83 ? -6.367 -5.566 -8.329 1.00 92.62 83 SER A O 1
ATOM 643 N N . ASP A 1 84 ? -4.369 -6.302 -9.039 1.00 93.50 84 ASP A N 1
ATOM 644 C CA . ASP A 1 84 ? -4.857 -7.602 -9.525 1.00 93.50 84 ASP A CA 1
ATOM 645 C C . ASP A 1 84 ? -5.411 -8.491 -8.401 1.00 93.50 84 ASP A C 1
ATOM 647 O O . ASP A 1 84 ? -6.273 -9.340 -8.627 1.00 93.50 84 ASP A O 1
ATOM 651 N N . VAL A 1 85 ? -4.995 -8.264 -7.150 1.00 93.81 85 VAL A N 1
ATOM 652 C CA . VAL A 1 85 ? -5.550 -8.979 -5.987 1.00 93.81 85 VAL A CA 1
ATOM 653 C C . VAL A 1 85 ? -6.848 -8.350 -5.461 1.00 93.81 85 VAL A C 1
ATOM 655 O O . VAL A 1 85 ? -7.372 -8.775 -4.428 1.00 93.81 85 VAL A O 1
ATOM 658 N N . SER A 1 86 ? -7.407 -7.344 -6.143 1.00 91.56 86 SER A N 1
ATOM 659 C CA . SER A 1 86 ? -8.627 -6.637 -5.721 1.00 91.56 86 SER A CA 1
ATOM 660 C C . SER A 1 86 ? -9.843 -7.556 -5.557 1.00 91.56 86 SER A C 1
ATOM 662 O O . SER A 1 86 ? -10.636 -7.352 -4.633 1.00 91.56 86 SER A O 1
ATOM 664 N N . GLY A 1 87 ? -9.964 -8.601 -6.382 1.00 93.25 87 GLY A N 1
ATOM 665 C CA . GLY A 1 87 ? -11.000 -9.629 -6.242 1.00 93.25 87 GLY A CA 1
ATOM 666 C C . GLY A 1 87 ? -10.873 -10.407 -4.928 1.00 93.25 87 GLY A C 1
ATOM 667 O O . GLY A 1 87 ? -11.850 -10.561 -4.196 1.00 93.25 87 GLY A O 1
ATOM 668 N N . ILE A 1 88 ? -9.651 -10.808 -4.564 1.00 94.56 88 ILE A N 1
ATOM 669 C CA . ILE A 1 88 ? -9.372 -11.488 -3.290 1.00 94.56 88 ILE A CA 1
ATOM 670 C C . ILE A 1 88 ? -9.615 -10.526 -2.120 1.00 94.56 88 ILE A C 1
ATOM 672 O O . ILE A 1 88 ? -10.309 -10.871 -1.163 1.00 94.56 88 ILE A O 1
ATOM 676 N N . ARG A 1 89 ? -9.132 -9.281 -2.218 1.00 94.44 89 ARG A N 1
ATOM 677 C CA . ARG A 1 89 ? -9.403 -8.218 -1.235 1.00 94.44 89 ARG A CA 1
ATOM 678 C C . ARG A 1 89 ? -10.908 -8.043 -1.014 1.00 94.44 89 ARG A C 1
ATOM 680 O O . ARG A 1 89 ? -11.345 -7.902 0.127 1.00 94.44 89 ARG A O 1
ATOM 687 N N . ARG A 1 90 ? -11.713 -8.082 -2.082 1.00 95.12 90 ARG A N 1
ATOM 688 C CA . ARG A 1 90 ? -13.176 -7.998 -2.002 1.00 95.12 90 ARG A CA 1
ATOM 689 C C . ARG A 1 90 ? -13.771 -9.163 -1.212 1.00 95.12 90 ARG A C 1
ATOM 691 O O . ARG A 1 90 ? -14.590 -8.910 -0.335 1.00 95.12 90 ARG A O 1
ATOM 698 N N . LEU A 1 91 ? -13.310 -10.395 -1.430 1.00 96.69 91 LEU A N 1
ATOM 699 C CA . LEU A 1 91 ? -13.753 -11.559 -0.652 1.00 96.69 91 LEU A CA 1
ATOM 700 C C . LEU A 1 91 ? -13.430 -11.418 0.843 1.00 96.69 91 LEU A C 1
ATOM 702 O O . LEU A 1 91 ? -14.287 -11.696 1.682 1.00 96.69 91 LEU A O 1
ATOM 706 N N . PHE A 1 92 ? -12.240 -10.921 1.195 1.00 95.44 92 PHE A N 1
ATOM 707 C CA . PHE A 1 92 ? -11.888 -10.644 2.595 1.00 95.44 92 PHE A CA 1
ATOM 708 C C . PHE A 1 92 ? -12.835 -9.624 3.239 1.00 95.44 92 PHE A C 1
ATOM 710 O O . PHE A 1 92 ? -13.211 -9.790 4.401 1.00 95.44 92 PHE A O 1
ATOM 717 N N . ARG A 1 93 ? -13.275 -8.603 2.497 1.00 92.88 93 ARG A N 1
ATOM 718 C CA . ARG A 1 93 ? -14.283 -7.651 2.990 1.00 92.88 93 ARG A CA 1
ATOM 719 C C . ARG A 1 93 ? -15.663 -8.292 3.120 1.00 92.88 93 ARG A C 1
ATOM 721 O O . ARG A 1 93 ? -16.233 -8.293 4.204 1.00 92.88 93 ARG A O 1
ATOM 728 N N . GLU A 1 94 ? -16.180 -8.848 2.028 1.00 95.94 94 GLU A N 1
ATOM 729 C CA . GLU A 1 94 ? -17.571 -9.307 1.911 1.00 95.94 94 GLU A CA 1
ATOM 730 C C . GLU A 1 94 ? -17.858 -10.565 2.734 1.00 95.94 94 GLU A C 1
ATOM 732 O O . GLU A 1 94 ? -18.929 -10.691 3.320 1.00 95.94 94 GLU A O 1
ATOM 737 N N . LYS A 1 95 ? -16.913 -11.508 2.777 1.00 95.62 95 LYS A N 1
ATOM 738 C CA . LYS A 1 95 ? -17.071 -12.794 3.473 1.00 95.62 95 LYS A CA 1
ATOM 739 C C . LYS A 1 95 ? -16.322 -12.828 4.796 1.00 95.62 95 LYS A C 1
ATOM 741 O O . LYS A 1 95 ? -16.777 -13.445 5.752 1.00 95.62 95 LYS A O 1
ATOM 746 N N . GLY A 1 96 ? -15.171 -12.163 4.853 1.00 92.56 96 GLY A N 1
ATOM 747 C CA . GLY A 1 96 ? -14.315 -12.153 6.034 1.00 92.56 96 GLY A CA 1
ATOM 748 C C . GLY A 1 96 ? -14.600 -11.013 7.011 1.00 92.56 96 GLY A C 1
ATOM 749 O O . GLY A 1 96 ? -14.069 -11.053 8.120 1.00 92.56 96 GLY A O 1
ATOM 750 N N . GLY A 1 97 ? -15.389 -9.999 6.640 1.00 92.19 97 GLY A N 1
ATOM 751 C CA . GLY A 1 97 ? -15.656 -8.823 7.475 1.00 92.19 97 GLY A CA 1
ATOM 752 C C . GLY A 1 97 ? -14.415 -7.968 7.759 1.00 92.19 97 GLY A C 1
ATOM 753 O O . GLY A 1 97 ? -14.345 -7.327 8.809 1.00 92.19 97 GLY A O 1
ATOM 754 N N . TYR A 1 98 ? -13.405 -8.022 6.888 1.00 91.62 98 TYR A N 1
ATOM 755 C CA . TYR A 1 98 ? -12.203 -7.193 6.996 1.00 91.62 98 TYR A CA 1
ATOM 756 C C . TYR A 1 98 ? -12.472 -5.756 6.558 1.00 91.62 98 TYR A C 1
ATOM 758 O O . TYR A 1 98 ? -13.254 -5.501 5.639 1.00 91.62 98 TYR A O 1
ATOM 766 N N . LYS A 1 99 ? -11.772 -4.813 7.185 1.00 89.94 99 LYS A N 1
ATOM 767 C CA . LYS A 1 99 ? -11.778 -3.393 6.813 1.00 89.94 99 LYS A CA 1
ATOM 768 C C . LYS A 1 99 ? -10.570 -3.065 5.941 1.00 89.94 99 LYS A C 1
ATOM 770 O O . LYS A 1 99 ? -9.537 -3.715 6.028 1.00 89.94 99 LYS A O 1
ATOM 775 N N . ASP A 1 100 ? -10.651 -1.994 5.156 1.00 86.31 100 ASP A N 1
ATOM 776 C CA . ASP A 1 100 ? -9.522 -1.556 4.316 1.00 86.31 100 ASP A CA 1
ATOM 777 C C . ASP A 1 100 ? -8.274 -1.147 5.120 1.00 86.31 100 ASP A C 1
ATOM 779 O O . ASP A 1 100 ? -7.165 -1.191 4.600 1.00 86.31 100 ASP A O 1
ATOM 783 N N . GLY A 1 101 ? -8.436 -0.790 6.399 1.00 87.69 101 GLY A N 1
ATOM 784 C CA . GLY A 1 101 ? -7.320 -0.586 7.330 1.00 87.69 101 GLY A CA 1
ATOM 785 C C . GLY A 1 101 ? -6.672 -1.880 7.835 1.00 87.69 101 GLY A C 1
ATOM 786 O O . GLY A 1 101 ? -5.813 -1.819 8.697 1.00 87.69 101 GLY A O 1
ATOM 787 N N . GLU A 1 102 ? -7.101 -3.048 7.358 1.00 89.06 102 GLU A N 1
ATOM 788 C CA . GLU A 1 102 ? -6.575 -4.367 7.741 1.00 89.06 102 GLU A CA 1
ATOM 789 C C . GLU A 1 102 ? -6.062 -5.146 6.521 1.00 89.06 102 GLU A C 1
ATOM 791 O O . GLU A 1 102 ? -5.621 -6.284 6.658 1.00 89.06 102 GLU A O 1
ATOM 796 N N . LEU A 1 103 ? -6.139 -4.561 5.325 1.00 92.25 103 LEU A N 1
ATOM 797 C CA . LEU A 1 103 ? -5.839 -5.203 4.050 1.00 92.25 103 LEU A CA 1
ATOM 798 C C . LEU A 1 103 ? -4.796 -4.367 3.313 1.00 92.25 103 LEU A C 1
ATOM 800 O O . LEU A 1 103 ? -5.032 -3.191 3.044 1.00 92.25 103 LEU A O 1
ATOM 804 N N . TYR A 1 104 ? -3.666 -4.977 2.969 1.00 94.00 104 TYR A N 1
ATOM 805 C CA . TYR A 1 104 ? -2.506 -4.272 2.434 1.00 94.00 104 TYR A CA 1
ATOM 806 C C . TYR A 1 104 ? -1.919 -5.010 1.238 1.00 94.00 104 TYR A C 1
ATOM 808 O O . TYR A 1 104 ? -1.852 -6.237 1.234 1.00 94.00 104 TYR A O 1
ATOM 816 N N . ALA A 1 105 ? -1.450 -4.271 0.243 1.00 94.38 105 ALA A N 1
ATOM 817 C CA . ALA A 1 105 ? -0.617 -4.804 -0.827 1.00 94.38 105 ALA A CA 1
ATOM 818 C C . ALA A 1 105 ? 0.257 -3.696 -1.398 1.00 94.38 105 ALA A C 1
ATOM 820 O O . ALA A 1 105 ? -0.108 -2.521 -1.358 1.00 94.38 105 ALA A O 1
ATOM 821 N N . THR A 1 106 ? 1.391 -4.083 -1.964 1.00 94.06 106 THR A N 1
ATOM 822 C CA . THR A 1 106 ? 2.285 -3.164 -2.655 1.00 94.06 106 THR A CA 1
ATOM 823 C C . THR A 1 106 ? 2.950 -3.861 -3.829 1.00 94.06 106 THR A C 1
ATOM 825 O O . THR A 1 106 ? 3.314 -5.033 -3.734 1.00 94.06 106 THR A O 1
ATOM 828 N N . THR A 1 107 ? 3.105 -3.149 -4.942 1.00 92.19 107 THR A N 1
ATOM 829 C CA . THR A 1 107 ? 3.655 -3.738 -6.157 1.00 92.19 107 THR A CA 1
ATOM 830 C C . THR A 1 107 ? 5.171 -3.864 -6.064 1.00 92.19 107 THR A C 1
ATOM 832 O O . THR A 1 107 ? 5.876 -2.858 -5.942 1.00 92.19 107 THR A O 1
ATOM 835 N N . ASN A 1 108 ? 5.708 -5.079 -6.157 1.00 83.88 108 ASN A N 1
ATOM 836 C CA . ASN A 1 108 ? 7.146 -5.325 -6.008 1.00 83.88 108 ASN A CA 1
ATOM 837 C C . ASN A 1 108 ? 7.973 -4.952 -7.257 1.00 83.88 108 ASN A C 1
ATOM 839 O O . ASN A 1 108 ? 9.097 -4.485 -7.094 1.00 83.88 108 ASN A O 1
ATOM 843 N N . GLY A 1 109 ? 7.408 -5.064 -8.465 1.00 81.12 109 GLY A N 1
ATOM 844 C CA . GLY A 1 109 ? 8.064 -4.750 -9.747 1.00 81.12 109 GLY A CA 1
ATOM 845 C C . GLY A 1 109 ? 7.224 -3.838 -10.651 1.00 81.12 109 GLY A C 1
ATOM 846 O O . GLY A 1 109 ? 6.538 -2.937 -10.167 1.00 81.12 109 GLY A O 1
ATOM 847 N N . GLY A 1 110 ? 7.270 -4.047 -11.965 1.00 79.25 110 GLY A N 1
ATOM 848 C CA . GLY A 1 110 ? 6.428 -3.343 -12.949 1.00 79.25 110 GLY A CA 1
ATOM 849 C C . GLY A 1 110 ? 5.322 -4.199 -13.579 1.00 79.25 110 GLY A C 1
ATOM 850 O O . GLY A 1 110 ? 4.671 -3.750 -14.525 1.00 79.25 110 GLY A O 1
ATOM 851 N N . GLY A 1 111 ? 5.119 -5.425 -13.085 1.00 79.81 111 GLY A N 1
ATOM 852 C CA . GLY A 1 111 ? 4.174 -6.392 -13.645 1.00 79.81 111 GLY A CA 1
ATOM 853 C C . GLY A 1 111 ? 4.561 -6.810 -15.066 1.00 79.81 111 GLY A C 1
ATOM 854 O O . GLY A 1 111 ? 5.741 -6.872 -15.418 1.00 79.81 111 GLY A O 1
ATOM 855 N N . LEU A 1 112 ? 3.567 -7.058 -15.922 1.00 75.81 112 LEU A N 1
ATOM 856 C CA . LEU A 1 112 ? 3.794 -7.482 -17.309 1.00 75.81 112 LEU A CA 1
ATOM 857 C C . LEU A 1 112 ? 4.717 -6.531 -18.096 1.00 75.81 112 LEU A C 1
ATOM 859 O O . LEU A 1 112 ? 5.491 -6.983 -18.936 1.00 75.81 112 LEU A O 1
ATOM 863 N N . LYS A 1 113 ? 4.702 -5.225 -17.789 1.00 74.50 113 LYS A N 1
ATOM 864 C CA . LYS A 1 113 ? 5.542 -4.217 -18.465 1.00 74.50 113 LYS A CA 1
ATOM 865 C C . LYS A 1 113 ? 7.040 -4.448 -18.260 1.00 74.50 113 LYS A C 1
ATOM 867 O O . LYS A 1 113 ? 7.841 -4.026 -19.094 1.00 74.50 113 LYS A O 1
ATOM 872 N N . THR A 1 114 ? 7.425 -5.103 -17.168 1.00 73.44 114 THR A N 1
ATOM 873 C CA . THR A 1 114 ? 8.826 -5.379 -16.843 1.00 73.44 114 THR A CA 1
ATOM 874 C C . THR A 1 114 ? 9.169 -6.859 -16.871 1.00 73.44 114 THR A C 1
ATOM 876 O O . THR A 1 114 ? 10.335 -7.163 -16.679 1.00 73.44 114 THR A O 1
ATOM 879 N N . VAL A 1 115 ? 8.246 -7.778 -17.189 1.00 69.81 115 VAL A N 1
ATOM 880 C CA . VAL A 1 115 ? 8.459 -9.239 -17.056 1.00 69.81 115 VAL A CA 1
ATOM 881 C C . VAL A 1 115 ? 9.719 -9.771 -17.753 1.00 69.81 115 VAL A C 1
ATOM 883 O O . VAL A 1 115 ? 10.390 -10.644 -17.222 1.00 69.81 115 VAL A O 1
ATOM 886 N N . LEU A 1 116 ? 10.091 -9.222 -18.915 1.00 68.81 116 LEU A N 1
ATOM 887 C CA . LEU A 1 116 ? 11.297 -9.646 -19.644 1.00 68.81 116 LEU A CA 1
ATOM 888 C C . LEU A 1 116 ? 12.605 -9.138 -19.002 1.00 68.81 116 LEU A C 1
ATOM 890 O O . LEU A 1 116 ? 13.690 -9.547 -19.400 1.00 68.81 116 LEU A O 1
ATOM 894 N N . ARG A 1 117 ? 12.506 -8.213 -18.042 1.00 65.94 117 ARG A N 1
ATOM 895 C CA . ARG A 1 117 ? 13.615 -7.532 -17.349 1.00 65.94 117 ARG A CA 1
ATOM 896 C C . ARG A 1 117 ? 13.564 -7.676 -15.821 1.00 65.94 117 ARG A C 1
ATOM 898 O O . ARG A 1 117 ? 14.526 -7.311 -15.142 1.00 65.94 117 ARG A O 1
ATOM 905 N N . ASP A 1 118 ? 12.459 -8.174 -15.275 1.00 65.31 118 ASP A N 1
ATOM 906 C CA . ASP A 1 118 ? 12.263 -8.422 -13.852 1.00 65.31 118 ASP A CA 1
ATOM 907 C C . ASP A 1 118 ? 12.311 -9.920 -13.569 1.00 65.31 118 ASP A C 1
ATOM 909 O O . ASP A 1 118 ? 11.506 -10.701 -14.064 1.00 65.31 118 ASP A O 1
ATOM 913 N N . SER A 1 119 ? 13.254 -10.301 -12.716 1.00 71.81 119 SER A N 1
ATOM 914 C CA . SER A 1 119 ? 13.240 -11.545 -11.957 1.00 71.81 119 SER A CA 1
ATOM 915 C C . SER A 1 119 ? 12.917 -11.233 -10.493 1.00 71.81 119 SER A C 1
ATOM 917 O O . SER A 1 119 ? 12.874 -10.070 -10.088 1.00 71.81 119 SER A O 1
ATOM 919 N N . MET A 1 120 ? 12.701 -12.259 -9.666 1.00 72.25 120 MET A N 1
ATOM 920 C CA . MET A 1 120 ? 12.609 -12.081 -8.213 1.00 72.25 120 MET A CA 1
ATOM 921 C C . MET A 1 120 ? 13.937 -11.529 -7.656 1.00 72.25 120 MET A C 1
ATOM 923 O O . MET A 1 120 ? 14.888 -12.274 -7.439 1.00 72.25 120 MET A O 1
ATOM 927 N N . LYS A 1 121 ? 14.007 -10.211 -7.439 1.00 82.19 121 LYS A N 1
ATOM 928 C CA . LYS A 1 121 ? 15.153 -9.512 -6.840 1.00 82.19 121 LYS A CA 1
ATOM 929 C C . LYS A 1 121 ? 15.036 -9.446 -5.319 1.00 82.19 121 LYS A C 1
ATOM 931 O O . LYS A 1 121 ? 13.937 -9.392 -4.766 1.00 82.19 121 LYS A O 1
ATOM 936 N N . CYS A 1 122 ? 16.178 -9.342 -4.639 1.00 83.88 122 CYS A N 1
ATOM 937 C CA . CYS A 1 122 ? 16.238 -9.164 -3.185 1.00 83.88 122 CYS A CA 1
ATOM 938 C C . CYS A 1 122 ? 15.394 -7.979 -2.696 1.00 83.88 122 CYS A C 1
ATOM 940 O O . CYS A 1 122 ? 14.776 -8.056 -1.637 1.00 83.88 122 CYS A O 1
ATOM 942 N N . ASP A 1 123 ? 15.323 -6.901 -3.476 1.00 83.81 123 ASP A N 1
ATOM 943 C CA . ASP A 1 123 ? 14.558 -5.712 -3.102 1.00 83.81 123 ASP A CA 1
ATOM 944 C C . ASP A 1 123 ? 13.045 -5.963 -3.067 1.00 83.81 123 ASP A C 1
ATOM 946 O O . ASP A 1 123 ? 12.351 -5.379 -2.237 1.00 83.81 123 ASP A O 1
ATOM 950 N N . HIS A 1 124 ? 12.527 -6.892 -3.878 1.00 84.69 124 HIS A N 1
ATOM 951 C CA . HIS A 1 124 ? 11.121 -7.310 -3.826 1.00 84.69 124 HIS A CA 1
ATOM 952 C C . HIS A 1 124 ? 10.798 -8.021 -2.506 1.00 84.69 124 HIS A C 1
ATOM 954 O O . HIS A 1 124 ? 9.774 -7.767 -1.869 1.00 84.69 124 HIS A O 1
ATOM 960 N N . VAL A 1 125 ? 11.711 -8.886 -2.063 1.00 83.94 125 VAL A N 1
ATOM 961 C CA . VAL A 1 125 ? 11.575 -9.627 -0.807 1.00 83.94 125 VAL A CA 1
ATOM 962 C C . VAL A 1 125 ? 11.689 -8.675 0.387 1.00 83.94 125 VAL A C 1
ATOM 964 O O . VAL A 1 125 ? 10.812 -8.658 1.251 1.00 83.94 125 VAL A O 1
ATOM 967 N N . LYS A 1 126 ? 12.710 -7.807 0.398 1.00 87.12 126 LYS A N 1
ATOM 968 C CA . LYS A 1 126 ? 12.902 -6.780 1.437 1.00 87.12 126 LYS A CA 1
ATOM 969 C C . LYS A 1 126 ? 11.686 -5.878 1.586 1.00 87.12 126 LYS A C 1
ATOM 971 O O . LYS A 1 126 ? 11.303 -5.550 2.701 1.00 87.12 126 LYS A O 1
ATOM 976 N N . LYS A 1 127 ? 11.056 -5.507 0.475 1.00 88.12 127 LYS A N 1
ATOM 977 C CA . LYS A 1 127 ? 9.861 -4.670 0.481 1.00 88.12 127 LYS A CA 1
ATOM 978 C C . LYS A 1 127 ? 8.668 -5.339 1.173 1.00 88.12 127 LYS A C 1
ATOM 980 O O . LYS A 1 127 ? 7.933 -4.675 1.901 1.00 88.12 127 LYS A O 1
ATOM 985 N N . THR A 1 128 ? 8.506 -6.649 1.000 1.00 85.12 128 THR A N 1
ATOM 986 C CA . THR A 1 128 ? 7.468 -7.418 1.705 1.00 85.12 128 THR A CA 1
ATOM 987 C C . THR A 1 128 ? 7.739 -7.444 3.214 1.00 85.12 128 THR A C 1
ATOM 989 O O . THR A 1 128 ? 6.843 -7.141 4.001 1.00 85.12 128 THR A O 1
ATOM 992 N N . PHE A 1 129 ? 8.989 -7.694 3.616 1.00 85.25 129 PHE A N 1
ATOM 993 C CA . PHE A 1 129 ? 9.401 -7.644 5.025 1.00 85.25 129 PHE A CA 1
ATOM 994 C C . PHE A 1 129 ? 9.274 -6.249 5.640 1.00 85.25 129 PHE A C 1
ATOM 996 O O . PHE A 1 129 ? 8.883 -6.116 6.795 1.00 85.25 129 PHE A O 1
ATOM 1003 N N . LEU A 1 130 ? 9.558 -5.194 4.877 1.00 87.81 130 LEU A N 1
ATOM 1004 C CA . LEU A 1 130 ? 9.362 -3.815 5.312 1.00 87.81 130 LEU A CA 1
ATOM 1005 C C . LEU A 1 130 ? 7.885 -3.528 5.596 1.00 87.81 130 LEU A C 1
ATOM 1007 O O . LEU A 1 130 ? 7.565 -2.907 6.610 1.00 87.81 130 LEU A O 1
ATOM 1011 N N . LEU A 1 131 ? 6.980 -3.995 4.731 1.00 87.00 131 LEU A N 1
ATOM 1012 C CA . LEU A 1 131 ? 5.547 -3.840 4.959 1.00 87.00 131 LEU A CA 1
ATOM 1013 C C . LEU A 1 131 ? 5.125 -4.576 6.236 1.00 87.00 131 LEU A C 1
ATOM 1015 O O . LEU A 1 131 ? 4.466 -3.983 7.084 1.00 87.00 131 LEU A O 1
ATOM 1019 N N . GLU A 1 132 ? 5.567 -5.814 6.435 1.00 87.75 132 GLU A N 1
ATOM 1020 C CA . GLU A 1 132 ? 5.320 -6.559 7.675 1.00 87.75 132 GLU A CA 1
ATOM 1021 C C . GLU A 1 132 ? 5.864 -5.832 8.917 1.00 87.75 132 GLU A C 1
ATOM 1023 O O . GLU A 1 132 ? 5.133 -5.621 9.889 1.00 87.75 132 GLU A O 1
ATOM 1028 N N . ALA A 1 133 ? 7.117 -5.378 8.872 1.00 85.88 133 ALA A N 1
ATOM 1029 C CA . ALA A 1 133 ? 7.748 -4.633 9.955 1.00 85.88 133 ALA A CA 1
ATOM 1030 C C . ALA A 1 133 ? 6.994 -3.335 10.263 1.00 85.88 133 ALA A C 1
ATOM 1032 O O . ALA A 1 133 ? 6.811 -2.992 11.434 1.00 85.88 133 ALA A O 1
ATOM 1033 N N . SER A 1 134 ? 6.505 -2.632 9.239 1.00 85.06 134 SER A N 1
ATOM 1034 C CA . SER A 1 134 ? 5.702 -1.425 9.420 1.00 85.06 134 SER A CA 1
ATOM 1035 C C . SER A 1 134 ? 4.423 -1.726 10.199 1.00 85.06 134 SER A C 1
ATOM 1037 O O . SER A 1 134 ? 4.128 -1.045 11.177 1.00 85.06 134 SER A O 1
ATOM 1039 N N . LEU A 1 135 ? 3.729 -2.813 9.859 1.00 85.06 135 LEU A N 1
ATOM 1040 C CA . LEU A 1 135 ? 2.494 -3.238 10.515 1.00 85.06 135 LEU A CA 1
ATOM 1041 C C . LEU A 1 135 ? 2.744 -3.729 11.949 1.00 85.06 135 LEU A C 1
ATOM 1043 O O . LEU A 1 135 ? 1.945 -3.470 12.848 1.00 85.06 135 LEU A O 1
ATOM 1047 N N . SER A 1 136 ? 3.875 -4.387 12.197 1.00 82.69 136 SER A N 1
ATOM 1048 C CA . SER A 1 136 ? 4.279 -4.791 13.548 1.00 82.69 136 SER A CA 1
ATOM 1049 C C . SER A 1 136 ? 4.587 -3.586 14.448 1.00 82.69 136 SER A C 1
ATOM 1051 O O . SER A 1 136 ? 4.262 -3.594 15.636 1.00 82.69 136 SER A O 1
ATOM 1053 N N . ASN A 1 137 ? 5.151 -2.514 13.883 1.00 80.69 137 ASN A N 1
ATOM 1054 C CA . ASN A 1 137 ? 5.552 -1.315 14.623 1.00 80.69 137 ASN A CA 1
ATOM 1055 C C . ASN A 1 137 ? 4.459 -0.245 14.741 1.00 80.69 137 ASN A C 1
ATOM 1057 O O . ASN A 1 137 ? 4.608 0.688 15.531 1.00 80.69 137 ASN A O 1
ATOM 1061 N N . GLN A 1 138 ? 3.341 -0.369 14.021 1.00 73.06 138 GLN A N 1
ATOM 1062 C CA . GLN A 1 138 ? 2.245 0.589 14.146 1.00 73.06 138 GLN A CA 1
ATOM 1063 C C . GLN A 1 138 ? 1.686 0.637 15.578 1.00 73.06 138 GLN A C 1
ATOM 1065 O O . GLN A 1 138 ? 1.587 -0.402 16.248 1.00 73.06 138 GLN A O 1
ATOM 1070 N N . PRO A 1 139 ? 1.295 1.830 16.073 1.00 68.75 139 PRO A N 1
ATOM 1071 C CA . PRO A 1 139 ? 0.720 1.968 17.406 1.00 68.75 139 PRO A CA 1
ATOM 1072 C C . PRO A 1 139 ? -0.504 1.058 17.553 1.00 68.75 139 PRO A C 1
ATOM 1074 O O . PRO A 1 139 ? -1.310 0.943 16.633 1.00 68.75 139 PRO A O 1
ATOM 1077 N N . ALA A 1 140 ? -0.668 0.415 18.714 1.00 57.62 140 ALA A N 1
ATOM 1078 C CA . ALA A 1 140 ? -1.694 -0.614 18.954 1.00 57.62 140 ALA A CA 1
ATOM 1079 C C . ALA A 1 140 ? -3.147 -0.135 18.739 1.00 57.62 140 ALA A C 1
ATOM 1081 O O . ALA A 1 140 ? -4.055 -0.941 18.551 1.00 57.62 140 ALA A O 1
ATOM 1082 N N . ALA A 1 141 ? -3.376 1.182 18.715 1.00 52.34 141 ALA A N 1
ATOM 1083 C CA . ALA A 1 141 ? -4.649 1.775 18.306 1.00 52.34 141 ALA A CA 1
ATOM 1084 C C . ALA A 1 141 ? -4.982 1.546 16.814 1.00 52.34 141 ALA A C 1
ATOM 1086 O O . ALA A 1 141 ? -6.129 1.723 16.413 1.00 52.34 141 ALA A O 1
ATOM 1087 N N . MET A 1 142 ? -3.995 1.151 16.005 1.00 58.41 142 MET A N 1
ATOM 1088 C CA . MET A 1 142 ? -4.077 0.972 14.556 1.00 58.41 142 MET A CA 1
ATOM 1089 C C . MET A 1 142 ? -4.050 -0.507 14.141 1.00 58.41 142 MET A C 1
ATOM 1091 O O . MET A 1 142 ? -4.674 -0.840 13.143 1.00 58.41 142 MET A O 1
ATOM 1095 N N . ILE A 1 143 ? -3.410 -1.401 14.916 1.00 58.88 143 ILE A N 1
ATOM 1096 C CA . ILE A 1 143 ? -3.303 -2.848 14.627 1.00 58.88 143 ILE A CA 1
ATOM 1097 C C . ILE A 1 143 ? -3.510 -3.710 15.883 1.00 58.88 143 ILE A C 1
ATOM 1099 O O . ILE A 1 143 ? -2.942 -3.444 16.943 1.00 58.88 143 ILE A O 1
ATOM 1103 N N . ARG A 1 144 ? -4.267 -4.812 15.751 1.00 58.72 144 ARG A N 1
ATOM 1104 C CA . ARG A 1 144 ? -4.427 -5.835 16.798 1.00 58.72 144 ARG A CA 1
ATOM 1105 C C . ARG A 1 144 ? -3.224 -6.790 16.818 1.00 58.72 144 ARG A C 1
ATOM 1107 O O . ARG A 1 144 ? -3.142 -7.690 15.983 1.00 58.72 144 ARG A O 1
ATOM 1114 N N . ARG A 1 145 ? -2.320 -6.641 17.794 1.00 56.88 145 ARG A N 1
ATOM 1115 C CA . ARG A 1 145 ? -1.221 -7.598 18.049 1.00 56.88 145 ARG A CA 1
ATOM 1116 C C . ARG A 1 145 ? -1.717 -8.779 18.896 1.00 56.88 145 ARG A C 1
ATOM 1118 O O . ARG A 1 145 ? -2.511 -8.587 19.816 1.00 56.88 145 ARG A O 1
ATOM 1125 N N . ARG A 1 146 ? -1.251 -10.002 18.616 1.00 52.59 146 ARG A N 1
ATOM 1126 C CA . ARG A 1 146 ? -1.260 -11.083 19.620 1.00 52.59 146 ARG A CA 1
ATOM 1127 C C . ARG A 1 146 ? -0.001 -10.908 20.464 1.00 52.59 146 ARG A C 1
ATOM 1129 O O . ARG A 1 146 ? 1.0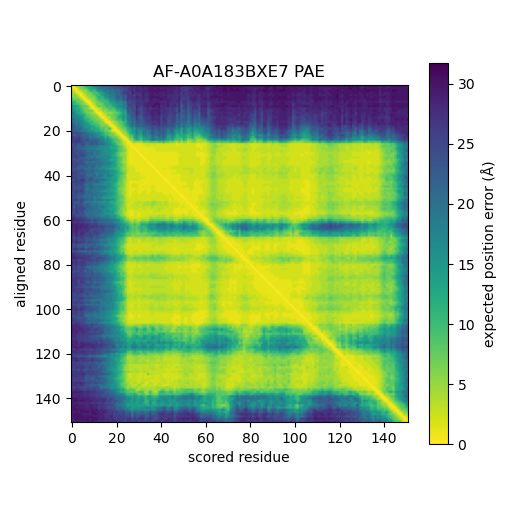75 -10.780 19.893 1.00 52.59 146 ARG A O 1
ATOM 1136 N N . SER A 1 147 ? -0.134 -10.948 21.788 1.00 47.88 147 SER A N 1
ATOM 1137 C CA . SER A 1 147 ? 0.994 -11.358 22.622 1.00 47.88 147 SER A CA 1
ATOM 1138 C C . SER A 1 147 ? 1.327 -12.791 22.208 1.00 47.88 147 SER A C 1
ATOM 1140 O O . SER A 1 147 ? 0.501 -13.689 22.390 1.00 47.88 147 SER A O 1
ATOM 1142 N N . MET A 1 148 ? 2.456 -12.996 21.535 1.00 43.59 148 MET A N 1
ATOM 1143 C CA . MET A 1 148 ? 3.012 -14.334 21.386 1.00 43.59 148 MET A CA 1
ATOM 1144 C C . MET A 1 148 ? 3.587 -14.704 22.750 1.00 43.59 148 MET A C 1
ATOM 1146 O O . MET A 1 148 ? 4.716 -14.343 23.061 1.00 43.59 148 MET A O 1
ATOM 1150 N N . ASN A 1 149 ? 2.795 -15.396 23.570 1.00 39.91 149 ASN A N 1
ATOM 1151 C CA . ASN A 1 149 ? 3.372 -16.238 24.608 1.00 39.91 149 ASN A CA 1
ATOM 1152 C C . ASN A 1 149 ? 4.095 -17.370 23.879 1.00 39.91 149 ASN A C 1
ATOM 1154 O O . ASN A 1 149 ? 3.455 -18.282 23.357 1.00 39.91 149 ASN A O 1
ATOM 1158 N N . LEU A 1 150 ? 5.415 -17.249 23.787 1.00 39.44 150 LEU A N 1
ATOM 1159 C CA . LEU A 1 150 ? 6.290 -18.398 23.621 1.00 39.44 150 LEU A CA 1
ATOM 1160 C C . LEU A 1 150 ? 6.229 -19.152 24.954 1.00 39.44 150 LEU A C 1
ATOM 1162 O O . LEU A 1 150 ? 6.789 -18.687 25.945 1.00 39.44 150 LEU A O 1
ATOM 1166 N N . GLN A 1 151 ? 5.435 -20.224 24.989 1.00 41.38 151 GLN A N 1
ATOM 1167 C CA . GLN A 1 151 ? 5.601 -21.295 25.971 1.00 41.38 151 GLN A CA 1
ATOM 1168 C C . GLN A 1 151 ? 6.618 -22.289 25.428 1.00 41.38 151 GLN A C 1
ATOM 1170 O O . GLN A 1 151 ? 6.593 -22.512 24.194 1.00 41.38 151 GLN A O 1
#

Foldseek 3Di:
DPDDPPPPPPVVVVVVPPPPPPQLFLEEPVLLVLCCVPPRNVLSCQFRQSVVRVQFKYEQAPDLQQFPDAADEDDDDQQGTRVVCVVVVVCCVPVVVGGRNRYIYGGLDDHNVCSVPDDPDPSSVVSSVSVVVSQVPPDNSSGPDDPPPPD

InterPro domains:
  IPR002918 Lipase EstA/Esterase EstB [PF01674] (69-127)
  IPR002918 Lipase EstA/Esterase EstB [PTHR32015] (13-127)
  IPR029058 Alpha/Beta hydrolase fold [G3DSA:3.40.50.1820] (36-131)

Solvent-accessible surface area (backbone atoms only — not comparable to full-atom values): 8825 Å² total; per-residue (Å²): 145,82,85,83,79,76,77,78,68,63,68,65,61,63,71,73,72,74,78,71,76,80,70,64,61,14,34,22,66,75,43,44,51,48,33,34,76,75,67,30,60,67,54,28,49,62,49,28,25,59,92,53,34,76,41,8,14,41,27,44,29,99,52,85,55,62,33,88,50,66,71,43,76,57,82,67,59,76,57,44,36,33,49,73,48,48,66,58,54,46,47,39,34,78,76,63,71,49,51,58,45,28,41,33,29,46,36,70,72,64,12,63,86,30,44,97,79,53,71,98,45,71,66,40,55,50,50,54,52,48,53,51,52,50,59,71,65,44,59,68,66,44,36,48,77,75,84,78,78,83,124

Nearest PDB structures (foldseek):
  4zbz-assembly1_A  TM=4.806E-01  e=3.535E+00  Sulfurisphaera tokodaii str. 7
  1vk2-assembly1_A  TM=3.940E-01  e=4.022E+00  Thermotoga maritima

Mean predicted aligned error: 11.17 Å

Radius of gyration: 20.62 Å; Cα contacts (8 Å, |Δi|>4): 211; chains: 1; bounding box: 38×76×46 Å

pLDDT: mean 77.96, std 17.08, range [39.44, 96.69]

Secondary structure (DSSP, 8-state):
---SSSSSSHHHHHHSSS-------SS-HHHHHHHHHHH-HHHHHHHH-GGGGGGSEE-S-SS-PPP-S--EEE---TT--GGGGHHHHHHHHHTT---GGGEEEE-SS-GGGGTTT----HHHHHHHHHHHHHHHHS-TTTS--------